Protein 2ZPO (pdb70)

CATH classification: 3.10.130.10

InterPro domains:
  IPR001427 Pancreatic ribonuclease [PR00794] (26-45)
  IPR001427 Pancreatic ribonuclease [PR00794] (46-65)
  IPR001427 Pancreatic ribonuclease [PR00794] (68-86)
  IPR001427 Pancreatic ribonuclease [PR00794] (90-112)
  IPR001427 Pancreatic ribonuclease [PTHR11437] (1-118)
  IPR023411 Ribonuclease A, active site [PS00127] (40-46)
  IPR023412 Ribonuclease A-domain [PF00074] (2-116)
  IPR023412 Ribonuclease A-domain [SM00092] (1-119)
  IPR036816 Ribonuclease A-like domain superfamily [G3DSA:3.10.130.10] (1-119)
  IPR036816 Ribonuclease A-like domain superfamily [SSF54076] (2-118)

Radius of gyration: 14.06 Å; Cα contacts (8 Å, |Δi|>4): 262; chains: 1; bounding box: 26×30×41 Å

B-factor: mean 22.38, std 9.1, range [10.7, 78.85]

Nearest PDB structures (foldseek):
  2zpo-assembly1_A  TM=1.008E+00  e=3.123E-28  Chelonia mydas
  2bwk-assembly1_A  TM=9.415E-01  e=4.698E-16  Mus musculus
  3zbv-assembly1_A-2  TM=8.880E-01  e=1.041E-16  Mus musculus
  4qfi-assembly1_A  TM=9.200E-01  e=6.519E-16  Rattus norvegicus
  3zbw-assembly1_A  TM=8.985E-01  e=3.580E-15  Mus musculus

GO terms:
  GO:0005576 extracellular region (C, EXP)

Secondary structure (DSSP, 8-state):
--HHHHHHHHHB-SSPPP-SSHHHHHHHHHHHTT-SSSS--SEEEEE-S-HHHHHGGGTTTEEE-STTEEEEEEEEEEEEEEESSS--SS---EEEEEEEEEEEEEEETTEEEEEEEE-

Sequence (119 aa):
ETRRYEKFLRQHVDYPRRTAAPDTRTYCNQMMQRRGMTLPVCKFFTNTFVHASAASITTTICGPGGAPAGGNLRDSTASFALTTCRLQGGSQQRRPPCNYNGGTSTQRIRIACDGGLPVHYDDRAII

Solvent-accessible surface area: 6422 Å² total; per-residue (Å²): 139,79,134,58,90,95,1,48,74,28,14,18,3,131,107,94,42,96,38,111,64,35,132,24,0,0,41,64,5,0,127,149,52,45,9,17,142,117,62,3,64,111,62,4,11,0,0,21,11,36,27,78,46,0,31,54,0,17,26,136,17,14,46,111,26,48,92,81,49,47,18,0,102,51,64,18,46,1,0,47,0,162,20,89,64,65,69,104,187,51,119,20,73,1,72,32,40,88,40,100,56,88,0,51,0,6,13,70,83,41,81,0,14,106,34,67,115,31,70

Structure (mmCIF, N/CA/C/O backbone):
data_2ZPO
#
_entry.id   2ZPO
#
_cell.length_a   86.271
_cell.length_b   34.174
_cell.length_c   39.738
_cell.angle_alpha   90.00
_cell.angle_beta   102.03
_cell.angle_gamma   90.00
#
_symmetry.space_group_name_H-M   'C 1 2 1'
#
loop_
_entity.id
_entity.type
_entity.pdbx_description
1 polymer Ribonuclease
2 non-polymer 'SULFATE ION'
3 non-polymer GLYCEROL
4 water water
#
loop_
_atom_site.group_PDB
_atom_site.id
_atom_site.type_symbol
_atom_site.label_atom_id
_atom_site.label_alt_id
_atom_site.label_comp_id
_atom_site.label_asym_id
_atom_site.label_entity_id
_atom_site.label_seq_id
_atom_site.pdbx_PDB_ins_code
_atom_site.Cartn_x
_atom_site.Cartn_y
_atom_site.Cartn_z
_atom_site.occupancy
_atom_site.B_iso_or_equiv
_atom_site.auth_seq_id
_atom_site.auth_comp_id
_atom_site.auth_asym_id
_atom_site.auth_atom_id
_atom_site.pdbx_PDB_model_num
ATOM 1 N N . GLU A 1 1 ? 16.131 -17.935 4.871 1.00 24.07 1 GLU A N 1
ATOM 2 C CA . GLU A 1 1 ? 16.236 -16.624 5.595 1.00 23.34 1 GLU A CA 1
ATOM 3 C C . GLU A 1 1 ? 15.402 -16.716 6.851 1.00 22.62 1 GLU A C 1
ATOM 4 O O . GLU A 1 1 ? 14.261 -17.178 6.814 1.00 23.26 1 GLU A O 1
ATOM 10 N N . THR A 1 2 ? 15.957 -16.282 7.982 1.00 21.91 2 THR A N 1
ATOM 11 C CA . THR A 1 2 ? 15.218 -16.298 9.228 1.00 20.16 2 THR A CA 1
ATOM 12 C C . THR A 1 2 ? 14.310 -15.073 9.234 1.00 19.09 2 THR A C 1
ATOM 13 O O . THR A 1 2 ? 14.559 -14.110 8.471 1.00 18.69 2 THR A O 1
ATOM 17 N N . ARG A 1 3 ? 13.298 -15.106 10.083 1.00 18.83 3 ARG A N 1
ATOM 18 C CA A ARG A 1 3 ? 12.377 -13.973 10.176 0.60 18.72 3 ARG A CA 1
ATOM 19 C CA B ARG A 1 3 ? 12.361 -13.984 10.236 0.40 18.95 3 ARG A CA 1
ATOM 20 C C . ARG A 1 3 ? 13.167 -12.758 10.661 1.00 18.73 3 ARG A C 1
ATOM 21 O O . ARG A 1 3 ? 12.929 -11.632 10.219 1.00 18.06 3 ARG A O 1
ATOM 36 N N . TYR A 1 4 ? 14.127 -13.001 11.540 1.00 18.79 4 TYR A N 1
ATOM 37 C CA . TYR A 1 4 ? 14.978 -11.914 12.034 1.00 17.57 4 TYR A CA 1
ATOM 38 C C . TYR A 1 4 ? 15.771 -11.289 10.906 1.00 17.38 4 TYR A C 1
ATOM 39 O O . TYR A 1 4 ? 15.785 -10.053 10.770 1.00 15.66 4 TYR A O 1
ATOM 48 N N . GLU A 1 5 ? 16.408 -12.117 10.069 1.00 16.66 5 GLU A N 1
ATOM 49 C CA . GLU A 1 5 ? 17.154 -11.627 8.916 1.00 17.01 5 GLU A CA 1
ATOM 50 C C . GLU A 1 5 ? 16.250 -10.828 7.973 1.00 15.79 5 GLU A C 1
ATOM 51 O O . GLU A 1 5 ? 16.673 -9.834 7.405 1.00 16.03 5 GLU A O 1
ATOM 57 N N . LYS A 1 6 ? 15.008 -11.286 7.809 1.00 15.54 6 LYS A N 1
ATOM 58 C CA . LYS A 1 6 ? 14.061 -10.576 6.932 1.00 15.44 6 LYS A CA 1
ATOM 59 C C . LYS A 1 6 ? 13.714 -9.210 7.517 1.00 15.53 6 LYS A C 1
ATOM 60 O O . LYS A 1 6 ? 13.580 -8.236 6.784 1.00 15.59 6 LYS A O 1
ATOM 66 N N . PHE A 1 7 ? 13.609 -9.151 8.836 1.00 14.03 7 PHE A N 1
ATOM 67 C CA . PHE A 1 7 ? 13.342 -7.873 9.501 1.00 14.38 7 PHE A CA 1
ATOM 68 C C . PHE A 1 7 ? 14.502 -6.890 9.278 1.00 13.72 7 PHE A C 1
ATOM 69 O O . PHE A 1 7 ? 14.262 -5.726 8.950 1.00 13.91 7 PHE A O 1
ATOM 77 N N . LEU A 1 8 ? 15.743 -7.323 9.482 1.00 14.77 8 LEU A N 1
ATOM 78 C CA . LEU A 1 8 ? 16.888 -6.466 9.194 1.00 14.84 8 LEU A CA 1
ATOM 79 C C . LEU A 1 8 ? 16.926 -6.035 7.725 1.00 14.63 8 LEU A C 1
ATOM 80 O O . LEU A 1 8 ? 17.203 -4.885 7.425 1.00 14.59 8 LEU A O 1
ATOM 85 N N . ARG A 1 9 ? 16.661 -6.975 6.814 1.00 14.15 9 ARG A N 1
ATOM 86 C CA . ARG A 1 9 ? 16.760 -6.666 5.390 1.00 15.09 9 ARG A CA 1
ATOM 87 C C . ARG A 1 9 ? 15.742 -5.612 4.988 1.00 15.00 9 ARG A C 1
ATOM 88 O O . ARG A 1 9 ? 16.072 -4.670 4.263 1.00 15.68 9 ARG A O 1
ATOM 96 N N . GLN A 1 10 ? 14.521 -5.768 5.478 1.00 16.04 10 GLN A N 1
ATOM 97 C CA . GLN A 1 10 ? 13.414 -4.886 5.141 1.00 15.82 10 GLN A CA 1
ATOM 98 C C . GLN A 1 10 ? 13.439 -3.538 5.901 1.00 16.59 10 GLN A C 1
ATOM 99 O O . GLN A 1 10 ? 13.032 -2.506 5.334 1.00 16.76 10 GLN A O 1
ATOM 105 N N . HIS A 1 11 ? 13.944 -3.542 7.144 1.00 15.40 11 HIS A N 1
ATOM 106 C CA . HIS A 1 11 ? 13.678 -2.398 8.053 1.00 15.47 11 HIS A CA 1
ATOM 107 C C . HIS A 1 11 ? 14.865 -1.727 8.746 1.00 15.67 11 HIS A C 1
ATOM 108 O O . HIS A 1 11 ? 14.665 -0.736 9.468 1.00 16.91 11 HIS A O 1
ATOM 115 N N . VAL A 1 12 ? 16.077 -2.244 8.575 1.00 15.28 12 VAL A N 1
ATOM 116 C CA . VAL A 1 12 ? 17.232 -1.675 9.269 1.00 15.76 12 VAL A CA 1
ATOM 117 C C . VAL A 1 12 ? 18.243 -1.116 8.247 1.00 17.27 12 VAL A C 1
ATOM 118 O O . VAL A 1 12 ? 18.766 -1.855 7.392 1.00 17.42 12 VAL A O 1
ATOM 122 N N . ASP A 1 13 ? 18.507 0.186 8.333 1.00 17.06 13 ASP A N 1
ATOM 123 C CA . ASP A 1 13 ? 19.508 0.814 7.473 1.00 18.14 13 ASP A CA 1
ATOM 124 C C . ASP A 1 13 ? 20.349 1.714 8.345 1.00 19.26 13 ASP A C 1
ATOM 125 O O . ASP A 1 13 ? 19.986 2.859 8.601 1.00 18.35 13 ASP A O 1
ATOM 130 N N . TYR A 1 14 ? 21.463 1.165 8.821 1.00 20.91 14 TYR A N 1
ATOM 131 C CA . TYR A 1 14 ? 22.293 1.882 9.769 1.00 22.05 14 TYR A CA 1
ATOM 132 C C . TYR A 1 14 ? 23.790 1.585 9.568 1.00 23.18 14 TYR A C 1
ATOM 133 O O . TYR A 1 14 ? 24.167 0.420 9.583 1.00 23.77 14 TYR A O 1
ATOM 142 N N . PRO A 1 15 ? 24.627 2.646 9.414 1.00 24.52 15 PRO A N 1
ATOM 143 C CA . PRO A 1 15 ? 24.223 4.061 9.284 1.00 25.17 15 PRO A CA 1
ATOM 144 C C . PRO A 1 15 ? 23.360 4.258 8.038 1.00 24.99 15 PRO A C 1
ATOM 145 O O . PRO A 1 15 ? 23.399 3.400 7.138 1.00 26.37 15 PRO A O 1
ATOM 149 N N . ARG A 1 16 ? 22.581 5.347 8.024 1.00 25.20 16 ARG A N 1
ATOM 150 C CA A ARG A 1 16 ? 21.698 5.642 6.903 0.60 24.41 16 ARG A CA 1
ATOM 151 C CA B ARG A 1 16 ? 21.690 5.667 6.896 0.40 24.55 16 ARG A CA 1
ATOM 152 C C . ARG A 1 16 ? 22.493 5.671 5.603 1.00 24.76 16 ARG A C 1
ATOM 153 O O . ARG A 1 16 ? 23.604 6.232 5.547 1.00 25.25 16 ARG A O 1
ATOM 168 N N . THR A 1 17 ? 21.951 5.021 4.578 1.00 23.70 17 THR A N 1
ATOM 169 C CA . THR A 1 17 ? 22.580 5.000 3.260 1.00 23.96 17 THR A CA 1
ATOM 170 C C . THR A 1 17 ? 22.435 6.372 2.623 1.00 24.30 17 THR A C 1
ATOM 171 O O . THR A 1 17 ? 21.369 6.979 2.663 1.00 23.67 17 THR A O 1
ATOM 175 N N . ALA A 1 18 ? 23.547 6.892 2.090 1.00 24.42 18 ALA A N 1
ATOM 176 C CA . ALA A 1 18 ? 23.564 8.208 1.484 1.00 24.45 18 ALA A CA 1
ATOM 177 C C . ALA A 1 18 ? 22.777 8.189 0.173 1.00 24.97 18 ALA A C 1
ATOM 178 O O . ALA A 1 18 ? 22.767 7.181 -0.533 1.00 25.41 18 ALA A O 1
ATOM 180 N N . ALA A 1 19 ? 22.088 9.289 -0.097 1.00 24.55 19 ALA A N 1
ATOM 181 C CA . ALA A 1 19 ? 21.284 9.457 -1.313 1.00 25.20 19 ALA A CA 1
ATOM 182 C C . ALA A 1 19 ? 21.073 10.948 -1.547 1.00 24.95 19 ALA A C 1
ATOM 183 O O . ALA A 1 19 ? 21.229 11.733 -0.610 1.00 25.06 19 ALA A O 1
ATOM 185 N N . PRO A 1 20 ? 20.740 11.361 -2.798 1.00 24.99 20 PRO A N 1
ATOM 186 C CA . PRO A 1 20 ? 20.556 12.798 -3.093 1.00 24.63 20 PRO A CA 1
ATOM 187 C C . PRO A 1 20 ? 19.303 13.416 -2.491 1.00 24.55 20 PRO A C 1
ATOM 188 O O . PRO A 1 20 ? 19.293 14.612 -2.176 1.00 25.22 20 PRO A O 1
ATOM 192 N N . ASP A 1 21 ? 18.251 12.609 -2.330 1.00 24.24 21 ASP A N 1
ATOM 193 C CA . ASP A 1 21 ? 16.993 13.085 -1.776 1.00 23.89 21 ASP A CA 1
ATOM 194 C C . ASP A 1 21 ? 16.185 11.855 -1.347 1.00 22.81 21 ASP A C 1
ATOM 195 O O . ASP A 1 21 ? 16.586 10.733 -1.629 1.00 22.21 21 ASP A O 1
ATOM 200 N N . THR A 1 22 ? 15.051 12.065 -0.686 1.00 23.22 22 THR A N 1
ATOM 201 C CA . THR A 1 22 ? 14.332 10.925 -0.101 1.00 23.27 22 THR A CA 1
ATOM 202 C C . THR A 1 22 ? 13.633 10.045 -1.140 1.00 22.61 22 THR A C 1
ATOM 203 O O . THR A 1 22 ? 13.556 8.833 -0.987 1.00 21.92 22 THR A O 1
ATOM 207 N N . ARG A 1 23 ? 13.158 10.647 -2.223 1.00 21.89 23 ARG A N 1
ATOM 208 C CA . ARG A 1 23 ? 12.515 9.896 -3.290 1.00 21.94 23 ARG A CA 1
ATOM 209 C C . ARG A 1 23 ? 13.541 8.897 -3.856 1.00 20.76 23 ARG A C 1
ATOM 210 O O . ARG A 1 23 ? 13.232 7.714 -4.036 1.00 19.72 23 ARG A O 1
ATOM 218 N N . THR A 1 24 ? 14.766 9.371 -4.098 1.00 20.38 24 THR A N 1
ATOM 219 C CA . THR A 1 24 ? 15.833 8.534 -4.637 1.00 19.37 24 THR A CA 1
ATOM 220 C C . THR A 1 24 ? 16.294 7.491 -3.603 1.00 18.68 24 THR A C 1
ATOM 221 O O . THR A 1 24 ? 16.550 6.347 -3.959 1.00 18.77 24 THR A O 1
ATOM 225 N N . TYR A 1 25 ? 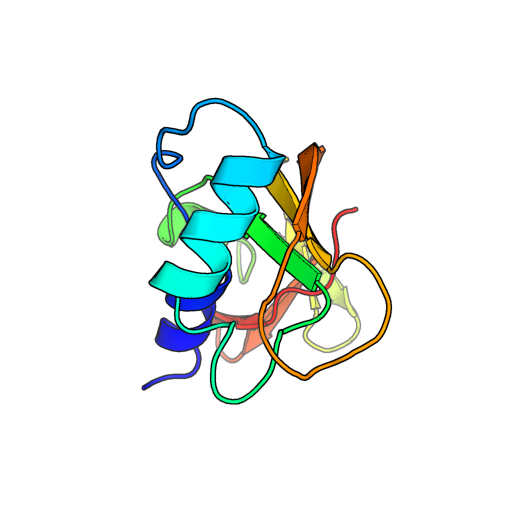16.424 7.903 -2.343 1.00 18.43 25 TYR A N 1
ATOM 226 C CA . TYR A 1 25 ? 16.684 6.958 -1.251 1.00 17.37 25 TYR A CA 1
ATOM 227 C C . TYR A 1 25 ? 15.699 5.785 -1.355 1.00 17.18 25 TYR A C 1
ATOM 228 O O . 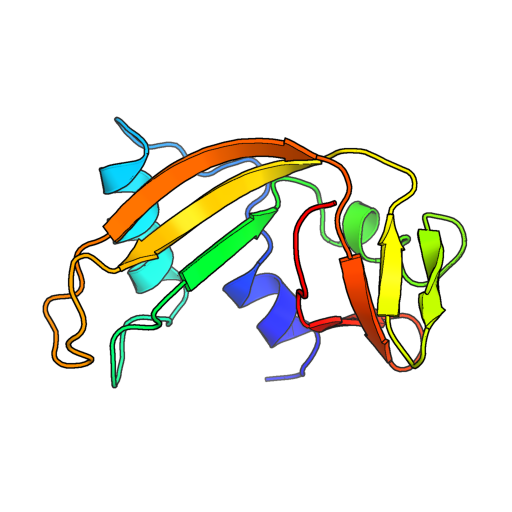TYR A 1 25 ? 16.083 4.608 -1.375 1.00 17.15 25 TYR A O 1
ATOM 237 N N . CYS A 1 26 ? 14.415 6.128 -1.397 1.00 17.50 26 CYS A N 1
ATOM 238 C CA . CYS A 1 26 ? 13.374 5.098 -1.418 1.00 16.94 26 CYS A CA 1
ATOM 239 C C . CYS A 1 26 ? 13.445 4.192 -2.649 1.00 17.76 26 CYS A C 1
ATOM 240 O O . CYS A 1 26 ? 13.378 2.980 -2.552 1.00 16.49 26 CYS A O 1
ATOM 243 N N . ASN A 1 27 ? 13.621 4.804 -3.821 1.00 17.63 27 ASN A N 1
ATOM 244 C CA . ASN A 1 27 ? 13.715 4.044 -5.031 1.00 18.61 27 ASN A CA 1
ATOM 245 C C . ASN A 1 27 ? 14.881 3.040 -4.999 1.00 18.02 27 ASN A C 1
ATOM 246 O O . ASN A 1 27 ? 14.720 1.864 -5.335 1.00 18.51 27 ASN A O 1
ATOM 251 N N . GLN A 1 28 ? 16.036 3.513 -4.543 1.00 19.18 28 GLN A N 1
ATOM 252 C CA . GLN A 1 28 ? 17.225 2.671 -4.477 1.00 18.36 28 GLN A CA 1
ATOM 253 C C . GLN A 1 28 ? 17.095 1.580 -3.415 1.00 18.22 28 GLN A C 1
ATOM 254 O O . GLN A 1 28 ? 17.411 0.419 -3.647 1.00 18.25 28 GLN A O 1
ATOM 260 N N . MET A 1 29 ? 16.617 1.959 -2.240 1.00 16.98 29 MET A N 1
ATOM 261 C CA . MET A 1 29 ? 16.662 1.044 -1.085 1.00 16.19 29 MET A CA 1
ATOM 262 C C . MET A 1 29 ? 15.586 -0.037 -1.224 1.00 15.55 29 MET A C 1
ATOM 263 O O . MET A 1 29 ? 15.816 -1.203 -0.894 1.00 14.45 29 MET A O 1
ATOM 268 N N . MET A 1 30 ? 14.424 0.342 -1.751 1.00 14.81 30 MET A N 1
ATOM 269 C CA . MET A 1 30 ? 13.350 -0.639 -1.949 1.00 14.76 30 MET A CA 1
ATOM 270 C C . MET A 1 30 ? 13.814 -1.732 -2.893 1.00 15.11 30 MET A C 1
ATOM 271 O O . MET A 1 30 ? 13.495 -2.885 -2.700 1.00 15.55 30 MET A O 1
ATOM 276 N N . GLN A 1 31 ? 14.583 -1.350 -3.902 1.00 15.95 31 GLN A N 1
ATOM 277 C CA . GLN A 1 31 ? 15.121 -2.344 -4.841 1.00 17.44 31 GLN A CA 1
ATOM 278 C C . GLN A 1 31 ? 16.273 -3.147 -4.236 1.00 16.96 31 GLN A C 1
ATOM 279 O O . GLN A 1 31 ? 16.253 -4.377 -4.265 1.00 18.78 31 GLN A O 1
ATOM 285 N N . ARG A 1 32 ? 17.263 -2.437 -3.685 1.00 19.05 32 ARG A N 1
ATOM 286 C CA . ARG A 1 32 ? 18.460 -3.072 -3.103 1.00 19.26 32 ARG A CA 1
ATOM 287 C C . ARG A 1 32 ? 18.096 -4.129 -2.056 1.00 19.59 32 ARG A C 1
ATOM 288 O O . ARG A 1 32 ? 18.723 -5.212 -1.977 1.00 20.62 32 ARG A O 1
ATOM 296 N N . ARG A 1 33 ? 17.052 -3.832 -1.277 1.00 18.28 33 ARG A N 1
ATOM 297 C CA . ARG A 1 33 ? 16.638 -4.691 -0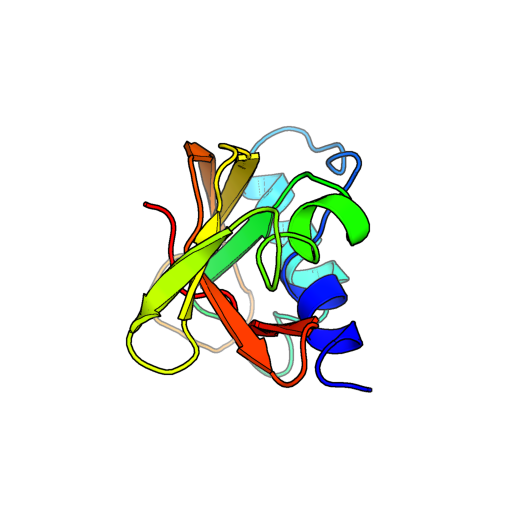.176 1.00 17.62 33 ARG A CA 1
ATOM 298 C C . ARG A 1 33 ? 15.620 -5.767 -0.562 1.00 18.09 33 ARG A C 1
ATOM 299 O O . ARG A 1 33 ? 15.064 -6.427 0.306 1.00 19.22 33 ARG A O 1
ATOM 307 N N . GLY A 1 34 ? 15.357 -5.927 -1.857 1.00 18.31 34 GLY A N 1
ATOM 308 C CA . GLY A 1 34 ? 14.571 -7.087 -2.307 1.00 19.40 34 GLY A CA 1
ATOM 309 C C . GLY A 1 34 ? 13.074 -6.875 -2.268 1.00 19.17 34 GLY A C 1
ATOM 310 O O . GLY A 1 34 ? 12.314 -7.829 -2.254 1.00 19.96 34 GLY A O 1
ATOM 311 N N . MET A 1 35 ? 12.650 -5.614 -2.239 1.00 18.77 35 MET A N 1
ATOM 312 C CA . MET A 1 35 ? 11.242 -5.279 -2.047 1.00 18.39 35 MET A CA 1
ATOM 313 C C . MET A 1 35 ? 10.502 -4.776 -3.312 1.00 19.31 35 MET A C 1
ATOM 314 O O . MET A 1 35 ? 9.372 -4.281 -3.236 1.00 18.09 35 MET A O 1
ATOM 319 N N . THR A 1 36 ? 11.122 -4.961 -4.482 1.00 19.80 36 THR A N 1
ATOM 320 C CA . THR A 1 36 ? 10.454 -4.580 -5.738 1.00 20.74 36 THR A CA 1
ATOM 321 C C . THR A 1 36 ? 10.321 -5.733 -6.742 1.00 22.79 36 THR A C 1
ATOM 322 O O . THR A 1 36 ? 9.885 -5.518 -7.877 1.00 22.80 36 THR A O 1
ATOM 326 N N . LEU A 1 37 ? 10.696 -6.934 -6.318 1.00 24.11 37 LEU A N 1
ATOM 327 C CA . LEU A 1 37 ? 10.415 -8.127 -7.106 1.00 27.55 37 LEU A CA 1
ATOM 328 C C . LEU A 1 37 ? 9.829 -9.211 -6.220 1.00 27.81 37 LEU A C 1
ATOM 329 O O . LEU A 1 37 ? 10.249 -9.355 -5.060 1.00 29.45 37 LEU A O 1
ATOM 334 N N . PRO A 1 38 ? 8.847 -9.972 -6.745 1.00 27.92 38 PRO A N 1
ATOM 335 C CA . PRO A 1 38 ? 8.255 -9.840 -8.089 1.00 27.33 38 PRO A CA 1
ATOM 336 C C . PRO A 1 38 ? 7.253 -8.681 -8.263 1.00 26.69 38 PRO A C 1
ATOM 337 O O . PRO A 1 38 ? 6.851 -8.385 -9.392 1.00 26.92 38 PRO A O 1
ATOM 341 N N . VAL A 1 39 ? 6.863 -8.035 -7.168 1.00 25.48 39 VAL A N 1
ATOM 342 C CA . VAL A 1 39 ? 5.907 -6.902 -7.211 1.00 23.97 39 VAL A CA 1
ATOM 343 C C . VAL A 1 39 ? 6.414 -5.741 -6.340 1.00 22.80 39 VAL A C 1
ATOM 344 O O . VAL A 1 39 ? 7.260 -5.935 -5.475 1.00 21.45 39 VAL A O 1
ATOM 348 N N . CYS A 1 40 ? 5.882 -4.542 -6.572 1.00 20.95 40 CYS A N 1
ATOM 349 C CA . CYS A 1 40 ? 6.235 -3.373 -5.761 1.00 20.77 40 CYS A CA 1
ATOM 350 C C . CYS A 1 40 ? 5.574 -3.448 -4.388 1.00 20.47 40 CYS A C 1
ATOM 351 O O . CYS A 1 40 ? 4.341 -3.459 -4.309 1.00 20.62 40 CYS A O 1
ATOM 354 N N . LYS A 1 41 ? 6.372 -3.529 -3.316 1.00 19.56 41 LYS A N 1
ATOM 355 C CA . LYS A 1 41 ? 5.817 -3.379 -1.960 1.00 19.31 41 LYS A CA 1
ATOM 356 C C . LYS A 1 41 ? 5.237 -1.965 -1.814 1.00 18.93 41 LYS A C 1
ATOM 357 O O . LYS A 1 41 ? 5.844 -0.974 -2.244 1.00 17.64 41 LYS A O 1
ATOM 363 N N . PHE A 1 42 ? 4.049 -1.867 -1.216 1.00 19.15 42 PHE A N 1
ATOM 364 C CA A PHE A 1 42 ? 3.349 -0.589 -1.156 0.60 19.31 42 PHE A CA 1
ATOM 365 C CA B PHE A 1 42 ? 3.337 -0.587 -1.140 0.40 19.19 42 PHE A CA 1
ATOM 366 C C . PHE A 1 42 ? 4.021 0.452 -0.252 1.00 19.12 42 PHE A C 1
ATOM 367 O O . PHE A 1 42 ? 4.135 1.624 -0.629 1.00 19.78 42 PHE A O 1
ATOM 382 N N . THR A 1 43 ? 4.444 0.026 0.933 1.00 19.45 43 THR A N 1
ATOM 383 C CA . THR A 1 43 ? 5.042 0.931 1.916 1.00 19.68 43 THR A CA 1
ATOM 384 C C . THR A 1 43 ? 6.072 0.196 2.733 1.00 18.38 43 THR A C 1
ATOM 385 O O . THR A 1 43 ? 5.966 -1.008 2.946 1.00 18.84 43 THR A O 1
ATOM 389 N N . ASN A 1 44 ? 7.074 0.932 3.211 1.00 17.83 44 ASN A N 1
ATOM 390 C CA . ASN A 1 44 ? 8.097 0.346 4.058 1.00 17.64 44 ASN A CA 1
ATOM 391 C C . ASN A 1 44 ? 8.833 1.445 4.808 1.00 17.40 44 ASN A C 1
ATOM 392 O O . ASN A 1 44 ? 9.128 2.496 4.237 1.00 18.67 44 ASN A O 1
ATOM 397 N N . THR A 1 45 ? 9.063 1.213 6.096 1.00 16.18 45 THR A N 1
ATOM 398 C CA . THR A 1 45 ? 9.879 2.098 6.904 1.00 15.40 45 THR A CA 1
ATOM 399 C C . THR A 1 45 ? 11.266 1.504 7.157 1.00 15.12 45 THR A C 1
ATOM 400 O O . THR A 1 45 ? 11.409 0.334 7.575 1.00 15.01 45 THR A O 1
ATOM 404 N N . PHE A 1 46 ? 12.286 2.335 6.945 1.00 14.30 46 PHE A N 1
ATOM 405 C CA . PHE A 1 46 ? 13.657 1.989 7.290 1.00 14.31 46 PHE A CA 1
ATOM 406 C C . PHE A 1 46 ? 13.983 2.697 8.577 1.00 14.03 46 PHE A C 1
ATOM 407 O O . PHE A 1 46 ? 13.733 3.904 8.716 1.00 14.42 46 PHE A O 1
ATOM 415 N N . VAL A 1 47 ? 14.503 1.941 9.541 1.00 12.73 47 VAL A N 1
ATOM 416 C CA . VAL A 1 47 ? 14.855 2.517 10.837 1.00 13.36 47 VAL A CA 1
ATOM 417 C C . VAL A 1 47 ? 16.377 2.698 10.842 1.00 12.96 47 VAL A C 1
ATOM 418 O O . VAL A 1 47 ? 17.108 1.748 10.570 1.00 13.73 47 VAL A O 1
ATOM 422 N N . HIS A 1 48 ? 16.854 3.903 11.192 1.00 13.44 48 HIS A N 1
ATOM 423 C CA . HIS A 1 48 ? 18.306 4.205 11.177 1.00 13.71 48 HIS A CA 1
ATOM 424 C C . HIS A 1 48 ? 18.881 4.089 12.579 1.00 13.09 48 HIS A C 1
ATOM 425 O O . HIS A 1 48 ? 19.275 5.072 13.221 1.00 13.87 48 HIS A O 1
ATOM 432 N N . ALA A 1 49 ? 18.902 2.855 13.059 1.00 12.77 49 ALA A N 1
ATOM 433 C CA . ALA A 1 49 ? 19.525 2.504 14.341 1.00 12.01 49 ALA A CA 1
ATOM 434 C C . ALA A 1 49 ? 20.042 1.082 14.143 1.00 12.81 49 ALA A C 1
ATOM 435 O O . ALA A 1 49 ? 19.614 0.373 13.234 1.00 12.38 49 ALA A O 1
ATOM 437 N N . SER A 1 50 ? 20.950 0.666 15.006 1.00 12.38 50 SER A N 1
ATOM 438 C CA . SER A 1 50 ? 21.511 -0.674 14.863 1.00 13.12 50 SER A CA 1
ATOM 439 C C . SER A 1 50 ? 20.510 -1.786 15.178 1.00 13.20 50 SER A C 1
ATOM 440 O O . SER A 1 50 ? 19.494 -1.596 15.862 1.00 12.77 50 SER A O 1
ATOM 443 N N . ALA A 1 51 ? 20.830 -2.983 14.684 1.00 14.26 51 ALA A N 1
ATOM 444 C CA . ALA A 1 51 ? 20.020 -4.139 15.011 1.00 14.84 51 ALA A CA 1
ATOM 445 C C . ALA A 1 51 ? 19.885 -4.317 16.518 1.00 14.01 51 ALA A C 1
ATOM 446 O O . ALA A 1 51 ? 18.801 -4.623 17.010 1.00 14.88 51 ALA A O 1
ATOM 448 N N . ALA A 1 52 ? 20.987 -4.109 17.259 1.00 13.87 52 ALA A N 1
ATOM 449 C CA . ALA A 1 52 ? 20.989 -4.192 18.719 1.00 14.05 52 ALA A CA 1
ATOM 450 C C . ALA A 1 52 ? 20.061 -3.153 19.348 1.00 13.98 52 ALA A C 1
ATOM 451 O O . ALA A 1 52 ? 19.283 -3.464 20.229 1.00 14.87 52 ALA A O 1
ATOM 453 N N . SER A 1 53 ? 20.112 -1.922 18.843 1.00 12.13 53 SER A N 1
ATOM 454 C CA . SER A 1 53 ? 19.205 -0.884 19.349 1.00 12.65 53 SER A CA 1
ATOM 455 C C . SER A 1 53 ? 17.739 -1.217 19.163 1.00 13.36 53 SER A C 1
ATOM 456 O O . SER A 1 53 ? 16.897 -0.920 20.034 1.00 13.81 53 SER A O 1
ATOM 459 N N . ILE A 1 54 ? 17.426 -1.820 18.029 1.00 12.82 54 ILE A N 1
ATOM 460 C CA . ILE A 1 54 ? 16.040 -2.206 17.732 1.00 14.75 54 ILE A CA 1
ATOM 461 C C . ILE A 1 54 ? 15.637 -3.452 18.499 1.00 15.23 54 ILE A C 1
ATOM 462 O O . ILE A 1 54 ? 14.547 -3.503 19.049 1.00 16.13 54 ILE A O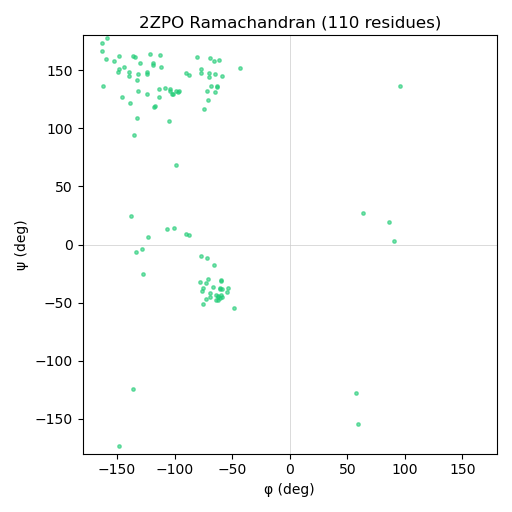 1
ATOM 467 N N . THR A 1 55 ? 16.533 -4.425 18.619 1.00 16.39 55 THR A N 1
ATOM 468 C CA . THR A 1 55 ? 16.238 -5.651 19.374 1.00 17.02 55 THR A CA 1
ATOM 469 C C . THR A 1 55 ? 15.892 -5.442 20.858 1.00 17.07 55 THR A C 1
ATOM 470 O O . THR A 1 55 ? 15.072 -6.180 21.443 1.00 18.65 55 THR A O 1
ATOM 474 N N . THR A 1 56 ? 16.451 -4.400 21.469 1.00 16.39 56 THR A N 1
ATOM 475 C CA A THR A 1 56 ? 16.167 -4.186 22.871 0.50 16.48 56 THR A CA 1
ATOM 476 C CA B THR A 1 56 ? 16.174 -4.053 22.867 0.50 16.55 56 THR A CA 1
ATOM 477 C C . THR A 1 56 ? 14.707 -3.773 23.079 1.00 15.91 56 THR A C 1
ATOM 478 O O . THR A 1 56 ? 14.217 -3.861 24.187 1.00 16.23 56 THR A O 1
ATOM 485 N N . ILE A 1 57 ? 14.044 -3.356 21.998 1.00 14.92 57 ILE A N 1
ATOM 486 C CA . ILE A 1 57 ? 12.616 -3.002 22.086 1.00 14.46 57 ILE A CA 1
ATOM 487 C C . ILE A 1 57 ? 11.814 -4.220 22.559 1.00 14.25 57 ILE A C 1
ATOM 488 O O . ILE A 1 57 ? 10.786 -4.074 23.259 1.00 13.16 57 ILE A O 1
ATOM 493 N N . CYS A 1 58 ? 12.305 -5.404 22.186 1.00 14.72 58 CYS A N 1
ATOM 494 C CA . CYS A 1 58 ? 11.643 -6.670 22.560 1.00 16.37 58 CYS A CA 1
ATOM 495 C C . CYS A 1 58 ? 11.807 -6.996 24.040 1.00 18.09 58 CYS A C 1
ATOM 496 O O . CYS A 1 58 ? 11.129 -7.902 24.573 1.00 20.07 58 CYS A O 1
ATOM 499 N N . GLY A 1 59 ? 12.692 -6.260 24.708 1.00 17.70 59 GLY A N 1
ATOM 500 C CA . GLY A 1 59 ? 12.982 -6.468 26.125 1.00 18.03 59 GLY A CA 1
ATOM 501 C C . GLY A 1 59 ? 13.063 -5.141 26.857 1.00 18.49 59 GLY A C 1
ATOM 502 O O . GLY A 1 59 ? 12.125 -4.338 26.803 1.00 16.02 59 GLY A O 1
ATOM 503 N N . PRO A 1 60 ? 14.198 -4.890 27.545 1.00 19.52 60 PRO A N 1
ATOM 504 C CA . PRO A 1 60 ? 14.247 -3.733 28.435 1.00 19.82 60 PRO A CA 1
ATOM 505 C C . PRO A 1 60 ? 14.156 -2.365 27.739 1.00 18.73 60 PRO A C 1
ATOM 506 O O . PRO A 1 60 ? 13.846 -1.374 28.405 1.00 18.81 60 PRO A O 1
ATOM 510 N N . GLY A 1 61 ? 14.408 -2.332 26.426 1.00 16.93 61 GLY A N 1
ATOM 511 C CA . GLY A 1 61 ? 14.323 -1.113 25.629 1.00 15.39 61 GLY A CA 1
ATOM 512 C C . GLY A 1 61 ? 12.938 -0.790 25.056 1.00 15.64 61 GLY A C 1
ATOM 513 O O . GLY A 1 61 ? 12.753 0.159 24.277 1.00 14.86 61 GLY A O 1
ATOM 514 N N . GLY A 1 62 ? 11.940 -1.554 25.477 1.00 15.31 62 GLY A N 1
ATOM 515 C CA . GLY A 1 62 ? 10.570 -1.266 25.052 1.00 14.29 62 GLY A CA 1
ATOM 516 C C . GLY A 1 62 ? 9.557 -1.645 26.116 1.00 15.48 62 GLY A C 1
ATOM 517 O O . GLY A 1 62 ? 9.915 -2.030 27.238 1.00 15.42 62 GLY A O 1
ATOM 518 N N . ALA A 1 63 ? 8.285 -1.544 25.736 1.00 16.11 63 ALA A N 1
ATOM 519 C CA . ALA A 1 63 ? 7.154 -1.786 26.653 1.00 16.82 63 ALA A CA 1
ATOM 520 C C . ALA A 1 63 ? 6.063 -2.567 25.912 1.00 16.32 63 ALA A C 1
ATOM 521 O O . ALA A 1 63 ? 5.869 -2.380 24.711 1.00 15.91 63 ALA A O 1
ATOM 523 N N . PRO A 1 64 ? 5.319 -3.414 26.637 1.00 16.69 64 PRO A N 1
ATOM 524 C CA . PRO A 1 64 ? 4.230 -4.149 25.968 1.00 16.29 64 PRO A CA 1
ATOM 525 C C . PRO A 1 64 ? 3.185 -3.211 25.332 1.00 17.13 64 PRO A C 1
ATOM 526 O O . PRO A 1 64 ? 2.878 -2.166 25.879 1.00 16.20 64 PRO A O 1
ATOM 530 N N . ALA A 1 65 ? 2.630 -3.613 24.189 1.00 16.95 65 ALA A N 1
ATOM 531 C CA . ALA A 1 65 ? 1.688 -2.753 23.459 1.00 18.01 65 ALA A CA 1
ATOM 532 C C . ALA A 1 65 ? 0.515 -3.573 22.939 1.00 18.64 65 ALA A C 1
ATOM 533 O O . ALA A 1 65 ? -0.158 -3.178 21.978 1.00 20.44 65 ALA A O 1
ATOM 535 N N . GLY A 1 66 ? 0.260 -4.693 23.601 1.00 18.49 66 GLY A N 1
ATOM 536 C CA . GLY A 1 66 ? -0.836 -5.607 23.206 1.00 18.94 66 GLY A CA 1
ATOM 537 C C . GLY A 1 66 ? -0.347 -6.736 22.322 1.00 19.23 66 GLY A C 1
ATOM 538 O O . GLY A 1 66 ? 0.446 -6.531 21.393 1.00 18.83 66 GLY A O 1
ATOM 539 N N . GLY A 1 67 ? -0.820 -7.950 22.610 1.00 19.94 67 GLY A N 1
ATOM 540 C CA . GLY A 1 67 ? -0.437 -9.113 21.827 1.00 19.84 67 GLY A CA 1
ATOM 541 C C . GLY A 1 67 ? 1.075 -9.257 21.850 1.00 19.56 67 GLY A C 1
ATOM 542 O O . GLY A 1 67 ? 1.669 -9.240 22.921 1.00 20.07 67 GLY A O 1
ATOM 543 N N . ASN A 1 68 ? 1.678 -9.364 20.668 1.00 19.28 68 ASN A N 1
ATOM 544 C CA . ASN A 1 68 ? 3.138 -9.490 20.567 1.00 19.62 68 ASN A CA 1
ATOM 545 C C . ASN A 1 68 ? 3.842 -8.180 20.193 1.00 18.38 68 ASN A C 1
ATOM 546 O O . ASN A 1 68 ? 5.030 -8.205 19.807 1.00 18.88 68 ASN A O 1
ATOM 551 N N . LEU A 1 69 ? 3.096 -7.076 20.295 1.00 16.97 69 LEU A N 1
ATOM 5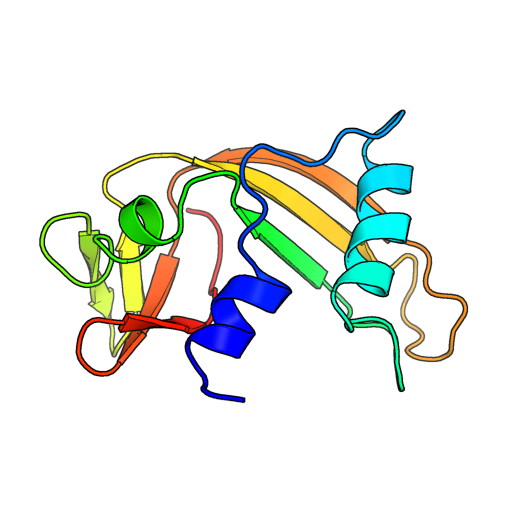52 C CA . LEU A 1 69 ? 3.572 -5.762 19.862 1.00 15.46 69 LEU A CA 1
ATOM 553 C C . LEU A 1 69 ? 4.271 -5.094 21.040 1.00 15.16 69 LEU A C 1
ATOM 554 O O . LEU A 1 69 ? 3.913 -5.318 22.198 1.00 16.06 69 LEU A O 1
ATOM 559 N N . ARG A 1 70 ? 5.286 -4.294 20.731 1.00 14.66 70 ARG A N 1
ATOM 560 C CA . ARG A 1 70 ? 6.030 -3.597 21.772 1.00 14.96 70 ARG A CA 1
ATOM 561 C C . ARG A 1 70 ? 6.294 -2.222 21.233 1.00 13.30 70 ARG A C 1
ATOM 562 O O . ARG A 1 70 ? 6.585 -2.077 20.043 1.00 12.72 70 ARG A O 1
ATOM 570 N N . ASP A 1 71 ? 6.271 -1.238 22.115 1.00 13.24 71 ASP A N 1
ATOM 571 C CA . ASP A 1 71 ? 6.613 0.133 21.760 1.00 13.72 71 ASP A CA 1
ATOM 572 C C . ASP A 1 71 ? 8.009 0.478 22.282 1.00 14.51 71 ASP A C 1
ATOM 573 O O . ASP A 1 71 ? 8.341 0.170 23.441 1.00 14.87 71 ASP A O 1
ATOM 578 N N . SER A 1 72 ? 8.818 1.093 21.436 1.00 13.58 72 SER A N 1
ATOM 579 C CA . SER A 1 72 ? 10.190 1.473 21.854 1.00 13.71 72 SER A CA 1
ATOM 580 C C . SER A 1 72 ? 10.213 2.594 22.856 1.00 13.98 72 SER A C 1
ATOM 581 O O . SER A 1 72 ? 9.374 3.480 22.834 1.00 13.66 72 SER A O 1
ATOM 584 N N . THR A 1 73 ? 11.210 2.548 23.743 1.00 13.31 73 THR A N 1
ATOM 585 C CA . THR A 1 73 ? 11.389 3.646 24.681 1.00 15.06 73 THR A CA 1
ATOM 586 C C . THR A 1 73 ? 11.950 4.839 23.905 1.00 14.58 73 THR A C 1
ATOM 587 O O . THR A 1 73 ? 11.449 5.966 24.027 1.00 15.56 73 THR A O 1
ATOM 591 N N . ALA A 1 74 ? 12.969 4.555 23.098 1.00 14.14 74 ALA A N 1
ATOM 592 C CA . ALA A 1 74 ? 13.633 5.578 22.290 1.00 14.97 74 ALA A CA 1
ATOM 593 C C . ALA A 1 74 ? 12.848 6.004 21.035 1.00 15.27 74 ALA A C 1
ATOM 594 O O . ALA A 1 74 ? 12.080 5.222 20.452 1.00 14.67 74 ALA A O 1
ATOM 596 N N . SER A 1 75 ? 13.055 7.254 20.613 1.00 16.15 75 SER A N 1
ATOM 597 C CA . SER A 1 75 ? 12.682 7.697 19.279 1.00 16.27 75 SER A CA 1
ATOM 598 C C . SER A 1 75 ? 13.866 7.377 18.355 1.00 16.46 75 SER A C 1
ATOM 599 O O . SER A 1 75 ? 15.042 7.393 18.794 1.00 18.20 75 SER A O 1
ATOM 602 N N . PHE A 1 76 ? 13.559 7.030 17.107 1.00 14.93 76 PHE A N 1
ATOM 603 C CA . PHE A 1 76 ? 14.558 6.660 16.116 1.00 13.91 76 PHE A CA 1
ATOM 604 C C . PHE A 1 76 ? 14.441 7.523 14.870 1.00 14.06 76 PHE A C 1
ATOM 605 O O . PHE A 1 76 ? 13.349 7.948 14.541 1.00 14.22 76 PHE A O 1
ATOM 613 N N . ALA A 1 77 ? 15.576 7.779 14.207 1.00 14.39 77 ALA A N 1
ATOM 614 C CA . ALA A 1 77 ? 15.543 8.345 12.855 1.00 13.89 77 ALA A CA 1
ATOM 615 C C . ALA A 1 77 ? 14.892 7.295 11.939 1.00 14.14 77 ALA A C 1
ATOM 616 O O . ALA A 1 77 ? 15.277 6.117 11.941 1.00 15.29 77 ALA A O 1
ATOM 618 N N . LEU A 1 78 ? 13.924 7.731 11.137 1.00 13.78 78 LEU A N 1
ATOM 619 C CA . LEU A 1 78 ? 13.158 6.866 10.224 1.00 14.24 78 LEU A CA 1
ATOM 620 C C . LEU A 1 78 ? 13.073 7.461 8.839 1.00 15.25 78 LEU A C 1
ATOM 621 O O . LEU A 1 78 ? 13.039 8.690 8.689 1.00 14.78 78 LEU A O 1
ATOM 626 N N . THR A 1 79 ? 13.047 6.596 7.830 1.00 14.54 79 THR A N 1
ATOM 627 C CA . THR A 1 79 ? 12.612 7.021 6.501 1.00 15.07 79 THR A CA 1
ATOM 628 C C . THR A 1 79 ? 11.465 6.112 6.090 1.00 16.04 79 THR A C 1
ATOM 629 O O . THR A 1 79 ? 11.582 4.871 6.152 1.00 15.53 79 THR A O 1
ATOM 633 N N . THR A 1 80 ? 10.374 6.733 5.659 1.00 17.09 80 THR A N 1
ATOM 634 C CA . THR A 1 80 ? 9.170 6.010 5.260 1.00 18.27 80 THR A CA 1
ATOM 635 C C . THR A 1 80 ? 8.969 6.201 3.774 1.00 18.74 80 THR A C 1
ATOM 636 O O . THR A 1 80 ? 8.963 7.337 3.287 1.00 19.12 80 THR A O 1
ATOM 640 N N . CYS A 1 81 ? 8.828 5.080 3.064 1.00 18.26 81 CYS A N 1
ATOM 641 C CA . CYS A 1 81 ? 8.661 5.062 1.624 1.00 17.92 81 CYS A CA 1
ATOM 642 C C . CYS A 1 81 ? 7.264 4.555 1.293 1.00 18.68 81 CYS A C 1
ATOM 643 O O . CYS A 1 81 ? 6.829 3.556 1.855 1.00 17.51 81 CYS A O 1
ATOM 646 N N . ARG A 1 82 ? 6.586 5.258 0.388 1.00 18.75 82 ARG A N 1
ATOM 647 C CA . ARG A 1 82 ? 5.239 4.896 -0.058 1.00 20.28 82 ARG A CA 1
ATOM 648 C C . ARG A 1 82 ? 5.220 4.931 -1.587 1.00 19.95 82 ARG A C 1
ATOM 649 O O . ARG A 1 82 ? 5.698 5.871 -2.203 1.00 18.96 82 ARG A O 1
ATOM 657 N N . LEU A 1 83 ? 4.677 3.866 -2.171 1.00 20.37 83 LEU A N 1
ATOM 658 C CA . LEU A 1 83 ? 4.620 3.674 -3.615 1.00 21.23 83 LEU A CA 1
ATOM 659 C C . LEU A 1 83 ? 3.782 4.762 -4.261 1.00 22.60 83 LEU A C 1
ATOM 660 O O . LEU A 1 83 ? 2.715 5.118 -3.749 1.00 22.18 83 LEU A O 1
ATOM 665 N N . GLN A 1 84 ? 4.286 5.302 -5.363 1.00 23.29 84 GLN A N 1
ATOM 666 C CA . GLN A 1 84 ? 3.458 6.150 -6.235 1.00 24.74 84 GLN A CA 1
ATOM 667 C C . GLN A 1 84 ? 2.431 5.294 -6.958 1.00 25.35 84 GLN A C 1
ATOM 668 O O . GLN A 1 84 ? 2.778 4.323 -7.677 1.00 25.65 84 GLN A O 1
ATOM 674 N N . GLY A 1 85 ? 1.170 5.695 -6.783 1.00 26.22 85 GLY A N 1
ATOM 675 C CA . GLY A 1 85 ? -0.034 4.979 -7.270 1.00 26.39 85 GLY A CA 1
ATOM 676 C C . GLY A 1 85 ? -0.109 3.589 -6.686 1.00 27.29 85 GLY A C 1
ATOM 677 O O . GLY A 1 85 ? 0.305 3.366 -5.541 1.00 27.73 85 GLY A O 1
ATOM 678 N N . GLY A 1 86 ? -0.776 2.681 -7.384 1.00 27.74 86 GLY A N 1
ATOM 679 C CA . GLY A 1 86 ? -1.709 1.691 -6.720 1.00 27.59 86 GLY A CA 1
ATOM 680 C C . GLY A 1 86 ? -1.267 0.354 -7.408 1.00 27.72 86 GLY A C 1
ATOM 681 O O . GLY A 1 86 ? -1.817 -0.690 -7.057 1.00 28.18 86 GLY A O 1
ATOM 682 N N . SER A 1 87 ? -0.375 0.375 -8.405 1.00 27.77 87 SER A N 1
ATOM 683 C CA . SER A 1 87 ? -0.091 -0.851 -9.140 1.00 27.15 87 SER A CA 1
ATOM 684 C C . SER A 1 87 ? 1.135 -1.558 -8.607 1.00 27.31 87 SER A C 1
ATOM 685 O O . SER A 1 87 ? 2.168 -0.918 -8.369 1.00 28.49 87 SER A O 1
ATOM 688 N N . GLN A 1 88 ? 0.977 -2.853 -8.398 1.00 26.31 88 GLN A N 1
ATOM 689 C CA A GLN A 1 88 ? 2.050 -3.769 -8.028 0.50 25.68 88 GLN A CA 1
ATOM 690 C CA B GLN A 1 88 ? 2.134 -3.618 -7.997 0.50 25.84 88 GLN A CA 1
ATOM 691 C C . GLN A 1 88 ? 3.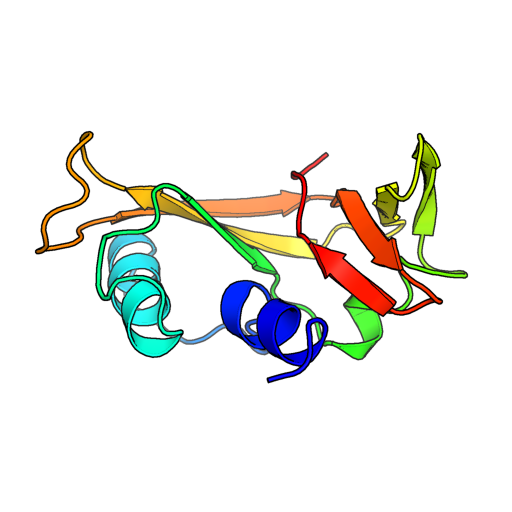067 -4.070 -9.147 1.00 25.07 88 GLN A C 1
ATOM 692 O O . GLN A 1 88 ? 4.092 -4.686 -8.866 1.00 24.53 88 GLN A O 1
ATOM 703 N N . ARG A 1 89 ? 2.735 -3.667 -10.432 1.00 23.77 89 ARG A N 1
ATOM 704 C CA A ARG A 1 89 ? 3.612 -3.998 -11.627 0.60 22.78 89 ARG A CA 1
ATOM 705 C CA B ARG A 1 89 ? 3.605 -3.982 -11.656 0.40 22.87 89 ARG A CA 1
ATOM 706 C C . ARG A 1 89 ? 4.731 -2.985 -11.431 1.00 21.79 89 ARG A C 1
ATOM 707 O O . ARG A 1 89 ? 4.490 -1.798 -11.522 1.00 21.61 89 ARG A O 1
ATOM 722 N N . PRO A 1 90 ? 6.012 -3.425 -11.371 1.00 21.00 90 PRO A N 1
ATOM 723 C CA . PRO A 1 90 ? 7.104 -2.516 -11.917 1.00 20.62 90 PRO A CA 1
ATOM 724 C C . PRO A 1 90 ? 6.952 -1.810 -13.164 1.00 20.69 90 PRO A C 1
ATOM 725 O O . PRO A 1 90 ? 6.269 -2.347 -14.033 1.00 20.39 90 PRO A O 1
ATOM 729 N N . PRO A 1 91 ? 7.604 -0.650 -13.344 1.00 19.63 91 PRO A N 1
ATOM 730 C CA . PRO A 1 91 ? 8.523 -0.004 -12.410 1.00 19.55 91 PRO A CA 1
ATOM 731 C C . PRO A 1 91 ? 7.903 0.453 -11.117 1.00 19.56 91 PRO A C 1
ATOM 732 O O . PRO A 1 91 ? 6.760 0.896 -11.105 1.00 19.58 91 PRO A O 1
ATOM 736 N N . CYS A 1 92 ? 8.683 0.398 -10.039 1.00 18.39 92 CYS A N 1
ATOM 737 C CA . CYS A 1 92 ? 8.256 0.768 -8.709 1.00 18.48 92 CYS A CA 1
ATOM 738 C C . CYS A 1 92 ? 8.870 2.112 -8.366 1.00 18.90 92 CYS A C 1
ATOM 739 O O . CYS A 1 92 ? 10.078 2.194 -8.125 1.00 20.48 92 CYS A O 1
ATOM 742 N N . ASN A 1 93 ? 8.058 3.164 -8.372 1.00 18.30 93 ASN A N 1
ATOM 743 C CA . ASN A 1 93 ? 8.505 4.510 -7.990 1.00 18.11 93 ASN A CA 1
ATOM 744 C C . ASN A 1 93 ? 7.936 4.912 -6.652 1.00 18.11 93 ASN A C 1
ATOM 745 O O . ASN A 1 93 ? 6.739 4.699 -6.385 1.00 18.63 93 ASN A O 1
ATOM 750 N N . TYR A 1 94 ? 8.785 5.470 -5.793 1.00 17.05 94 TYR A N 1
ATOM 751 C CA . TYR A 1 94 ? 8.385 5.781 -4.423 1.00 18.66 94 TYR A CA 1
ATOM 752 C C . TYR A 1 94 ? 8.485 7.254 -4.122 1.00 18.96 94 TYR A C 1
A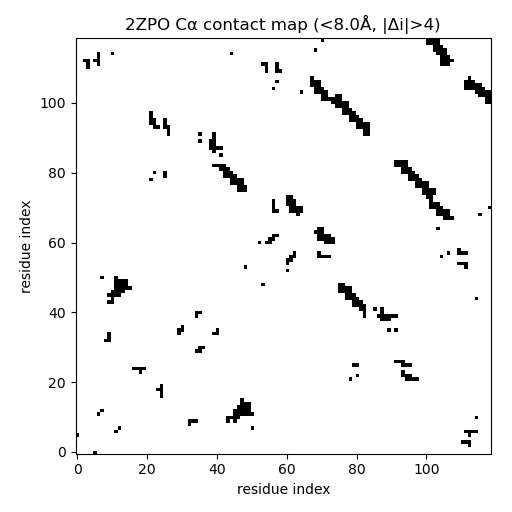TOM 753 O O . TYR A 1 94 ? 9.241 7.966 -4.773 1.00 19.58 94 TYR A O 1
ATOM 762 N N . ASN A 1 95 ? 7.687 7.702 -3.151 1.00 20.71 95 ASN A N 1
ATOM 763 C CA . ASN A 1 95 ? 7.913 8.982 -2.485 1.00 21.65 95 ASN A CA 1
ATOM 764 C C . ASN A 1 95 ? 8.290 8.643 -1.043 1.00 21.52 95 ASN A C 1
ATOM 765 O O . ASN A 1 95 ? 8.080 7.525 -0.587 1.00 21.03 95 ASN A O 1
ATOM 770 N N . GLY A 1 96 ? 8.874 9.600 -0.332 1.00 20.92 96 GLY A N 1
ATOM 771 C CA . GLY A 1 96 ? 9.370 9.295 1.002 1.00 20.86 96 GLY A CA 1
ATOM 772 C C . GLY A 1 96 ? 9.366 10.524 1.884 1.00 20.86 96 GLY A C 1
ATOM 773 O O . GLY A 1 96 ? 9.340 11.642 1.386 1.00 21.48 96 GLY A O 1
ATOM 774 N N . GLY A 1 97 ? 9.350 10.298 3.196 1.00 19.95 97 GLY A N 1
ATOM 775 C CA . GLY A 1 97 ? 9.556 11.345 4.182 1.00 19.07 97 GLY A CA 1
ATOM 776 C C . GLY A 1 97 ? 10.493 10.823 5.252 1.00 18.66 97 GLY A C 1
ATOM 777 O O . GLY A 1 97 ? 10.680 9.614 5.381 1.00 17.69 97 GLY A O 1
ATOM 778 N N . THR A 1 98 ? 11.081 11.736 6.029 1.00 17.71 98 THR A N 1
ATOM 779 C CA . THR A 1 98 ? 11.871 11.338 7.186 1.00 17.61 98 THR A CA 1
ATOM 780 C C . THR A 1 98 ? 11.255 11.902 8.468 1.00 17.83 98 THR A C 1
ATOM 781 O O . THR A 1 98 ? 10.500 12.890 8.445 1.00 18.12 98 THR A O 1
ATOM 785 N N . SER A 1 99 ? 11.550 11.256 9.592 1.00 16.73 99 SER A N 1
ATOM 786 C CA . SER A 1 99 ? 11.036 11.711 10.892 1.00 16.56 99 SER A CA 1
ATOM 787 C C . SER A 1 99 ? 11.913 11.148 11.997 1.00 16.53 99 SER A C 1
ATOM 788 O O . SER A 1 99 ? 12.893 10.415 11.725 1.00 15.95 99 SER A O 1
ATOM 791 N N . THR A 1 100 ? 11.587 11.517 13.235 1.00 15.12 100 THR A N 1
ATOM 792 C CA . THR A 1 100 ? 12.228 10.953 14.422 1.00 15.35 100 THR A CA 1
ATOM 793 C C . THR A 1 100 ? 11.103 10.589 15.392 1.00 15.60 100 THR A C 1
ATOM 794 O O . THR A 1 100 ? 10.438 11.486 15.951 1.00 16.10 100 THR A O 1
ATOM 798 N N . GLN A 1 101 ? 10.868 9.283 15.566 1.00 14.58 101 GLN A N 1
ATOM 799 C CA . GLN A 1 101 ? 9.643 8.805 16.204 1.00 14.65 101 GLN A CA 1
ATOM 800 C C . GLN A 1 101 ? 9.930 7.513 16.945 1.00 13.89 101 GLN A C 1
ATOM 801 O O . GLN A 1 101 ? 10.809 6.743 16.521 1.00 13.62 101 GLN A O 1
ATOM 807 N N . ARG A 1 102 ? 9.204 7.302 18.048 1.00 13.50 102 ARG A N 1
ATOM 808 C CA . ARG A 1 102 ? 9.165 5.958 18.645 1.00 12.31 102 ARG A CA 1
ATOM 809 C C . ARG A 1 102 ? 8.463 5.020 17.666 1.00 12.53 102 ARG A C 1
ATOM 810 O O . ARG A 1 102 ? 7.695 5.442 16.788 1.00 12.69 102 ARG A O 1
ATOM 818 N N . ILE A 1 103 ? 8.741 3.733 17.814 1.00 11.23 103 ILE A N 1
ATOM 819 C CA . ILE A 1 103 ? 8.178 2.737 16.900 1.00 11.73 103 ILE A CA 1
ATOM 820 C C . ILE A 1 103 ? 7.532 1.574 17.650 1.00 12.19 103 ILE A C 1
ATOM 821 O O . ILE A 1 103 ? 7.908 1.263 18.795 1.00 11.96 103 ILE A O 1
ATOM 826 N N . ARG A 1 104 ? 6.588 0.919 16.951 1.00 11.70 104 ARG A N 1
ATOM 827 C CA . ARG A 1 104 ? 5.859 -0.240 17.467 1.00 11.76 104 ARG A CA 1
ATOM 828 C C . ARG A 1 104 ? 6.210 -1.387 16.545 1.00 12.00 104 ARG A C 1
ATOM 829 O O . ARG A 1 104 ? 6.019 -1.284 15.320 1.00 11.37 104 ARG A O 1
ATOM 837 N N . ILE A 1 105 ? 6.821 -2.407 17.110 1.00 12.40 105 ILE A N 1
ATOM 838 C CA . ILE A 1 105 ? 7.207 -3.597 16.335 1.00 12.29 105 ILE A CA 1
ATOM 839 C C . ILE A 1 105 ? 6.541 -4.863 16.929 1.00 13.20 105 ILE A C 1
ATOM 840 O O . ILE A 1 105 ? 6.036 -4.822 18.037 1.00 13.33 105 ILE A O 1
ATOM 845 N N . ALA A 1 106 ? 6.525 -5.952 16.161 1.00 13.21 106 ALA A N 1
ATOM 846 C CA . ALA A 1 106 ? 6.127 -7.255 16.706 1.00 13.77 106 ALA A CA 1
ATOM 847 C C . ALA A 1 106 ? 7.378 -8.019 17.039 1.00 14.58 106 ALA A C 1
ATOM 848 O O . ALA A 1 106 ? 8.312 -8.092 16.216 1.00 14.92 106 ALA A O 1
ATOM 850 N N . CYS A 1 107 ? 7.401 -8.589 18.241 1.00 15.32 107 CYS A N 1
ATOM 851 C CA . CYS A 1 107 ? 8.497 -9.453 18.661 1.00 16.55 107 CYS A CA 1
ATOM 852 C C . CYS A 1 107 ? 8.055 -10.913 18.804 1.00 17.08 107 CYS A C 1
ATOM 853 O O . CYS A 1 107 ? 6.859 -11.231 19.032 1.00 18.73 107 CYS A O 1
ATOM 856 N N . ASP A 1 108 ? 9.007 -11.812 18.616 1.00 16.21 108 ASP A N 1
ATOM 857 C CA . ASP A 1 108 ? 8.766 -13.226 18.954 1.00 16.93 108 ASP A CA 1
ATOM 858 C C . ASP A 1 108 ? 10.010 -13.768 19.614 1.00 16.32 108 ASP A C 1
ATOM 859 O O . ASP A 1 108 ? 11.086 -13.707 19.054 1.00 16.43 108 ASP A O 1
ATOM 864 N N . GLY A 1 109 ? 9.861 -14.268 20.834 1.00 15.88 109 GLY A N 1
ATOM 865 C CA . GLY A 1 109 ? 10.987 -14.919 21.513 1.00 15.47 109 GLY A CA 1
ATOM 866 C C . GLY A 1 109 ? 12.139 -13.981 21.790 1.00 14.93 109 GLY A C 1
ATOM 867 O O . GLY A 1 109 ? 13.309 -14.405 21.880 1.00 14.58 109 GLY A O 1
ATOM 868 N N . GLY A 1 110 ? 11.830 -12.688 21.931 1.00 14.67 110 GLY A N 1
ATOM 869 C CA . GLY A 1 110 ? 12.844 -11.707 22.277 1.00 14.91 110 GLY A CA 1
ATOM 870 C C . GLY A 1 110 ? 13.527 -11.056 21.092 1.00 15.52 110 GLY A C 1
ATOM 871 O O . GLY A 1 110 ? 14.463 -10.267 21.289 1.00 16.02 110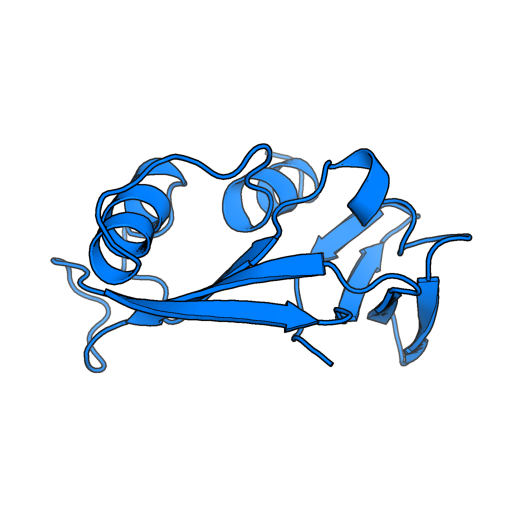 GLY A O 1
ATOM 872 N N . LEU A 1 111 ? 13.094 -11.398 19.874 1.00 14.55 111 LEU A N 1
ATOM 873 C CA . LEU A 1 111 ? 13.643 -10.802 18.647 1.00 14.61 111 LEU A CA 1
ATOM 874 C C . LEU A 1 111 ? 12.550 -10.159 17.777 1.00 15.16 111 LEU A C 1
ATOM 875 O O . LEU A 1 111 ? 11.413 -10.652 17.719 1.00 15.16 111 LEU A O 1
ATOM 880 N N . PRO A 1 112 ? 12.906 -9.067 17.076 1.00 14.55 112 PRO A N 1
ATOM 881 C CA . PRO A 1 112 ? 11.965 -8.400 16.165 1.00 14.91 112 PRO A CA 1
ATOM 882 C C . PRO A 1 112 ? 11.632 -9.260 14.945 1.00 16.06 112 PRO A C 1
ATOM 883 O O . PRO A 1 112 ? 12.536 -9.832 14.324 1.00 16.24 112 PRO A O 1
ATOM 887 N N . VAL A 1 113 ? 10.348 -9.308 14.575 1.00 15.24 113 VAL A N 1
ATOM 888 C CA . VAL A 1 113 ? 9.928 -10.057 13.376 1.00 15.79 113 VAL A CA 1
ATOM 889 C C . VAL A 1 113 ? 9.092 -9.223 12.396 1.00 15.63 113 VAL A C 1
ATOM 890 O O . VAL A 1 113 ? 9.060 -9.520 11.214 1.00 17.24 113 VAL A O 1
ATOM 894 N N . HIS A 1 114 ? 8.415 -8.196 12.884 1.00 15.40 114 HIS A N 1
ATOM 895 C CA . HIS A 1 114 ? 7.692 -7.298 11.969 1.00 15.48 114 HIS A CA 1
ATOM 896 C C . HIS A 1 114 ? 7.738 -5.855 12.459 1.00 14.88 114 HIS A C 1
ATOM 897 O O . HIS A 1 114 ? 7.829 -5.578 13.646 1.00 14.93 114 HIS A O 1
ATOM 904 N N . TYR A 1 115 ? 7.634 -4.934 11.512 1.00 14.19 115 TYR A N 1
ATOM 905 C CA . TYR A 1 115 ? 7.474 -3.526 11.855 1.00 14.79 115 TYR A CA 1
ATOM 906 C C . TYR A 1 115 ? 5.995 -3.230 11.787 1.00 15.78 115 TYR A C 1
ATOM 907 O O . TYR A 1 115 ? 5.349 -3.552 10.780 1.00 16.36 115 TYR A O 1
ATOM 916 N N . ASP A 1 116 ? 5.451 -2.599 12.818 1.00 16.01 116 ASP A N 1
ATOM 917 C CA A ASP A 1 116 ? 4.034 -2.233 12.783 0.70 16.67 116 ASP A CA 1
ATOM 918 C CA B ASP A 1 116 ? 4.027 -2.243 12.795 0.30 16.40 116 ASP A CA 1
ATOM 919 C C . ASP A 1 116 ? 3.820 -0.805 12.300 1.00 16.96 116 ASP A C 1
ATOM 920 O O . ASP A 1 116 ? 3.320 -0.592 11.205 1.00 17.56 116 ASP A O 1
ATOM 929 N N . ARG A 1 117 ? 4.210 0.182 13.110 1.00 16.85 117 ARG A N 1
ATOM 930 C CA . ARG A 1 117 ? 4.014 1.578 12.740 1.00 17.42 117 ARG A CA 1
ATOM 931 C C . ARG A 1 117 ? 4.883 2.477 13.601 1.00 16.92 117 ARG A C 1
ATOM 932 O O . ARG A 1 117 ? 5.405 2.030 14.624 1.00 16.39 117 ARG A O 1
ATOM 940 N N . ALA A 1 118 ? 5.012 3.735 13.180 1.00 17.23 118 ALA A N 1
ATOM 941 C CA . ALA A 1 118 ? 5.543 4.792 14.032 1.00 17.61 118 ALA A CA 1
ATOM 942 C C . ALA A 1 118 ? 4.467 5.233 15.021 1.00 19.53 118 ALA A C 1
ATOM 943 O O . ALA A 1 118 ? 3.262 5.171 14.704 1.00 19.53 118 ALA A O 1
ATOM 945 N N . ILE A 1 119 ? 4.919 5.626 16.213 1.00 20.10 119 ILE A N 1
ATOM 946 C CA A ILE A 1 119 ? 4.061 6.151 17.276 0.60 21.59 119 ILE A CA 1
ATOM 947 C CA B ILE A 1 119 ? 4.046 6.147 17.259 0.40 21.50 119 ILE A CA 1
ATOM 948 C C . ILE A 1 119 ? 4.046 7.675 17.196 1.00 22.02 119 ILE A C 1
ATOM 949 O O . ILE A 1 119 ? 5.094 8.303 16.957 1.00 23.49 119 ILE A O 1
#

Organism: Chelonia mydas (NCBI:txid8469)

Foldseek 3Di:
DDLQVLCCLQAEQEQPDDDPDLQRSQLVSCVVSPQLPPWHDFKGKHWHDDQVQVLCQQDPQWADDPDQKTKGPFWTKMKMWGFDDDGRHDPTGIDIDIDTFIFIFGDDPSHTRGGDGGD